Protein AF-A0A3B9U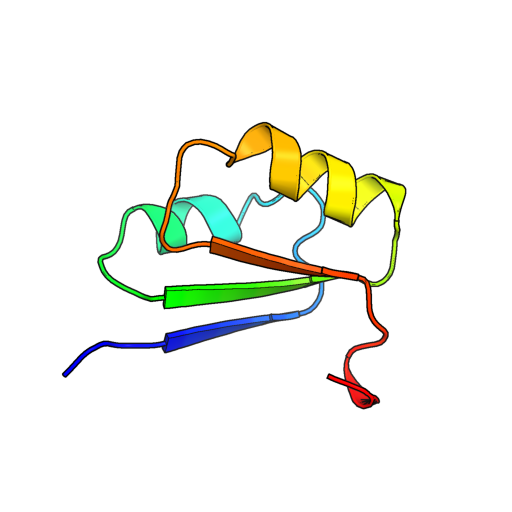QV7-F1 (afdb_monomer)

Solvent-accessible surface area (backbone atoms only — not comparable to full-atom values): 3473 Å² total; per-residue (Å²): 132,86,49,73,47,80,42,82,64,40,52,86,29,78,72,50,52,69,49,62,78,42,89,34,40,36,37,32,32,15,66,48,63,67,38,32,51,49,37,44,62,77,44,64,87,49,86,46,61,43,69,42,72,35,58,72,96,80,108

pLDDT: mean 96.04, std 5.33, range [62.25, 98.56]

Mean predicted aligned error: 2.34 Å

Nearest PDB structures (foldseek):
  1qan-assembly1_A  TM=8.913E-01  e=6.488E-04  Bacillus subtilis
  5wp5-assembly2_B  TM=9.356E-01  e=1.570E-03  Arabidopsis thaliana
  7v2p-assembly1_U  TM=8.707E-01  e=6.488E-04  Bacillus subtilis subsp. subtilis str. 168
  4krg-assembly2_B  TM=8.971E-01  e=2.894E-03  Haemonchus contortus
  2xvm-assembly2_B  TM=8.822E-01  e=1.206E-02  Escherichia coli

Radius of gyration: 10.5 Å; Cα contacts (8 Å, |Δi|>4): 104; chains: 1; bounding box: 30×15×27 Å

Secondary structure (DSSP, 8-state):
---EEEEE--TT-TTHHHHHTTT-EEEEEES-HHHHHHHHHHTTT-TTEEEEES-GGG-

Foldseek 3Di:
DAAEEEAEACQQNPVVVVVLVDSHQYEYEHQDPVRLVNNCVVPVVRPSYDRHHDDPVVD

Sequence (59 aa):
MDKSLIEVGCGTGQATEPFLKTKCKVTAVELGENLSSYTREKFKSYKNLNVVQSVFEKY

Structure (mmCIF, N/CA/C/O backbone):
data_AF-A0A3B9UQV7-F1
#
_entry.id   AF-A0A3B9UQV7-F1
#
loop_
_atom_site.group_PDB
_atom_site.id
_atom_site.type_symbol
_atom_site.label_atom_id
_atom_site.label_alt_id
_atom_site.label_comp_id
_atom_site.label_asym_id
_atom_site.label_entity_id
_atom_site.label_seq_id
_atom_site.pdbx_PDB_ins_code
_atom_site.Cartn_x
_atom_site.Cartn_y
_atom_site.Cartn_z
_atom_site.occupancy
_atom_site.B_iso_or_equiv
_atom_site.auth_seq_id
_atom_site.auth_comp_id
_atom_site.auth_asym_id
_atom_site.auth_atom_id
_atom_site.pdbx_PDB_model_num
ATOM 1 N N . MET A 1 1 ? -23.192 3.972 7.933 1.00 62.25 1 MET A N 1
ATOM 2 C CA . MET A 1 1 ? -22.724 3.739 6.551 1.00 62.25 1 MET A CA 1
ATOM 3 C C . MET A 1 1 ? -21.255 3.381 6.616 1.00 62.25 1 MET A C 1
ATOM 5 O O . MET A 1 1 ? -20.478 4.194 7.107 1.00 62.25 1 MET A O 1
ATOM 9 N N . ASP A 1 2 ? -20.894 2.179 6.175 1.00 81.06 2 ASP A N 1
ATOM 10 C CA . ASP A 1 2 ? -19.490 1.799 6.018 1.00 81.06 2 ASP A CA 1
ATOM 11 C C . ASP A 1 2 ? -18.919 2.557 4.818 1.00 81.06 2 ASP A C 1
ATOM 13 O O . ASP A 1 2 ? -19.432 2.448 3.704 1.00 81.06 2 ASP A O 1
ATOM 17 N N . LYS A 1 3 ? -17.894 3.377 5.053 1.00 94.12 3 LYS A N 1
ATOM 18 C CA . LYS A 1 3 ? -17.215 4.123 3.989 1.00 94.12 3 LYS A CA 1
ATOM 19 C C . LYS A 1 3 ? -16.162 3.224 3.344 1.00 94.12 3 LYS A C 1
ATOM 21 O O . LYS A 1 3 ? -15.479 2.476 4.043 1.00 94.12 3 LYS A O 1
ATOM 26 N N . SER A 1 4 ? -16.034 3.308 2.026 1.00 95.75 4 SER A N 1
ATOM 27 C CA . SER A 1 4 ? -15.044 2.545 1.263 1.00 95.75 4 SER A CA 1
ATOM 28 C C . SER A 1 4 ? -14.161 3.490 0.452 1.00 95.75 4 SER A C 1
ATOM 30 O O . SER A 1 4 ? -14.636 4.528 -0.007 1.00 95.75 4 SER A O 1
ATOM 32 N N . LEU A 1 5 ? -12.886 3.134 0.314 1.00 96.06 5 LEU A N 1
ATOM 33 C CA . LEU A 1 5 ? -11.858 3.863 -0.428 1.00 96.06 5 LEU A CA 1
ATOM 34 C C . LEU A 1 5 ? -11.192 2.908 -1.422 1.00 96.06 5 LEU A C 1
ATOM 36 O O . LEU A 1 5 ? -10.885 1.769 -1.063 1.00 96.06 5 LEU A O 1
ATOM 40 N N . ILE A 1 6 ? -10.920 3.401 -2.629 1.00 97.31 6 ILE A N 1
ATOM 41 C CA . ILE A 1 6 ? -9.980 2.781 -3.563 1.00 97.31 6 ILE A CA 1
ATOM 42 C C . ILE A 1 6 ? -8.754 3.690 -3.666 1.00 97.31 6 ILE A C 1
ATOM 44 O O . ILE A 1 6 ? -8.888 4.887 -3.917 1.00 97.31 6 ILE A O 1
A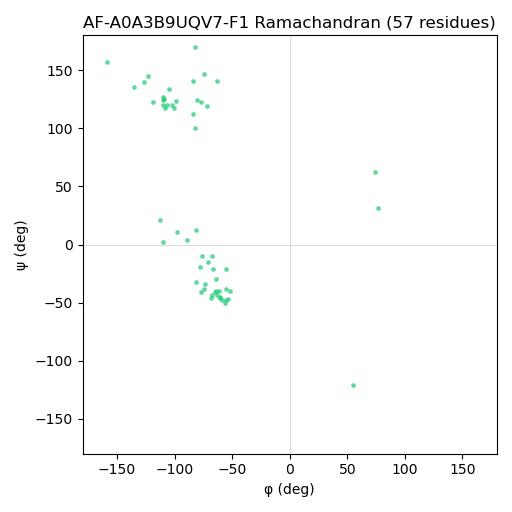TOM 48 N N . GLU A 1 7 ? -7.575 3.120 -3.455 1.00 97.88 7 GLU A N 1
ATOM 49 C CA . GLU A 1 7 ? -6.278 3.756 -3.673 1.00 97.88 7 GLU A CA 1
ATOM 50 C C . GLU A 1 7 ? -5.623 3.113 -4.898 1.00 97.88 7 GLU A C 1
ATOM 52 O O . GLU A 1 7 ? -5.471 1.893 -4.950 1.00 97.88 7 GLU A O 1
ATOM 57 N N . VAL A 1 8 ? -5.241 3.925 -5.884 1.00 98.19 8 VAL A N 1
ATOM 58 C CA . VAL A 1 8 ? -4.563 3.471 -7.106 1.00 98.19 8 VAL A CA 1
ATOM 59 C C . VAL A 1 8 ? -3.076 3.779 -6.986 1.00 98.19 8 VAL A C 1
ATOM 61 O O . VAL A 1 8 ? -2.706 4.941 -6.835 1.00 98.19 8 VAL A O 1
ATOM 64 N N . GLY A 1 9 ? -2.236 2.748 -7.056 1.00 97.62 9 GLY A N 1
ATOM 65 C CA . GLY A 1 9 ? -0.788 2.857 -6.882 1.00 97.62 9 GLY A CA 1
ATOM 66 C C . GLY A 1 9 ? -0.391 3.077 -5.424 1.00 97.62 9 GLY A C 1
ATOM 67 O O . GLY A 1 9 ? 0.189 4.109 -5.090 1.00 97.62 9 GLY A O 1
ATOM 68 N N . CYS A 1 10 ? -0.700 2.122 -4.539 1.00 97.69 10 CYS A N 1
ATOM 69 C CA . CYS A 1 10 ? -0.391 2.273 -3.113 1.00 97.69 10 CYS A CA 1
ATOM 70 C C . CYS A 1 10 ? 1.116 2.290 -2.812 1.00 97.69 10 CYS A C 1
ATOM 72 O O . CYS A 1 10 ? 1.528 2.784 -1.758 1.00 97.69 10 CYS A O 1
ATOM 74 N N . GLY A 1 11 ? 1.963 1.757 -3.703 1.00 97.88 11 GLY A N 1
ATOM 75 C CA . GLY A 1 11 ? 3.413 1.765 -3.532 1.00 97.88 11 GLY A CA 1
ATOM 76 C C . GLY A 1 11 ? 3.847 1.135 -2.204 1.00 97.88 11 GLY A C 1
ATOM 77 O O . GLY A 1 11 ? 3.553 -0.026 -1.938 1.00 97.88 11 GLY A O 1
ATOM 78 N N . THR A 1 12 ? 4.545 1.900 -1.356 1.00 97.50 12 THR A N 1
ATOM 79 C CA . THR A 1 12 ? 4.965 1.480 0.002 1.00 97.50 12 THR A CA 1
ATOM 80 C C . THR A 1 12 ? 3.934 1.793 1.100 1.00 97.50 12 THR A C 1
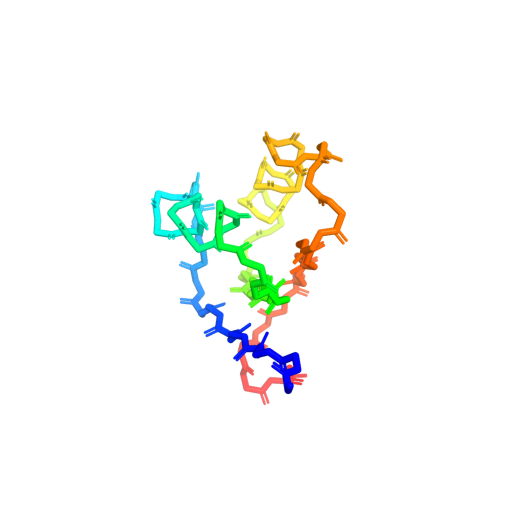ATOM 82 O O . THR A 1 12 ? 4.189 1.588 2.297 1.00 97.50 12 THR A O 1
ATOM 85 N N . GLY A 1 13 ? 2.775 2.322 0.705 1.00 97.25 13 GLY A N 1
ATOM 86 C CA . GLY A 1 13 ? 1.598 2.536 1.536 1.00 97.25 13 GLY A CA 1
ATOM 87 C C . GLY A 1 13 ? 1.660 3.731 2.482 1.00 97.25 13 GLY A C 1
ATOM 88 O O . GLY A 1 13 ? 1.100 3.686 3.577 1.00 97.25 13 GLY A O 1
ATOM 89 N N . GLN A 1 14 ? 2.365 4.796 2.091 1.00 96.56 14 GLN A N 1
ATOM 90 C CA . GLN A 1 14 ? 2.434 6.034 2.879 1.00 96.56 14 GLN A CA 1
ATOM 91 C C . GLN A 1 14 ? 1.063 6.718 3.000 1.00 96.56 14 GLN A C 1
ATOM 93 O O . GLN A 1 14 ? 0.715 7.192 4.078 1.00 96.56 14 GLN A O 1
ATOM 98 N N . ALA A 1 15 ? 0.274 6.734 1.920 1.00 96.06 15 ALA A N 1
ATOM 99 C CA . ALA A 1 15 ? -1.090 7.261 1.935 1.00 96.06 15 ALA A CA 1
ATOM 100 C C . ALA A 1 15 ? -2.100 6.238 2.480 1.00 96.06 15 ALA A C 1
ATOM 102 O O . ALA A 1 15 ? -3.035 6.626 3.180 1.00 96.06 15 ALA A O 1
ATOM 103 N N . THR A 1 16 ? -1.870 4.940 2.250 1.00 97.31 16 THR A N 1
ATOM 104 C CA . THR A 1 16 ? -2.695 3.846 2.782 1.00 97.31 16 THR A CA 1
ATOM 105 C C . THR A 1 16 ? -2.831 3.900 4.306 1.00 97.31 16 THR A C 1
ATOM 107 O O . THR A 1 16 ? -3.939 3.805 4.834 1.00 97.31 16 THR A O 1
ATOM 110 N N . GLU A 1 17 ? -1.725 4.072 5.039 1.00 96.56 17 GLU A N 1
ATOM 111 C CA . GLU A 1 17 ? -1.713 3.954 6.504 1.00 96.56 17 GLU A CA 1
ATOM 112 C C . GLU A 1 17 ? -2.663 4.938 7.225 1.00 96.56 17 GLU A C 1
ATOM 114 O O . GLU A 1 17 ? -3.435 4.487 8.081 1.00 96.56 17 GLU A O 1
ATOM 119 N N . PRO A 1 18 ? -2.682 6.250 6.906 1.00 96.00 18 PRO A N 1
ATOM 120 C CA . PRO A 1 18 ? -3.687 7.168 7.437 1.00 96.00 18 PRO A CA 1
ATOM 121 C C . PRO A 1 18 ? -5.130 6.691 7.237 1.00 96.00 18 PRO A C 1
ATOM 123 O O . PRO A 1 18 ? -5.943 6.812 8.154 1.00 96.00 18 PRO A O 1
ATOM 126 N N . PHE A 1 19 ? -5.454 6.111 6.077 1.00 95.38 19 PHE A N 1
ATOM 127 C CA . PHE A 1 19 ? -6.803 5.619 5.794 1.00 95.38 19 PHE A CA 1
ATOM 128 C C . PHE A 1 19 ? -7.131 4.330 6.548 1.00 95.38 19 PHE A C 1
ATOM 130 O O . PHE A 1 19 ? -8.268 4.173 6.995 1.00 95.38 19 PHE A O 1
ATOM 137 N N . LEU A 1 20 ? -6.155 3.448 6.775 1.00 95.88 20 LEU A N 1
ATOM 138 C CA . LEU A 1 20 ? -6.349 2.228 7.569 1.00 95.88 20 LEU A CA 1
ATOM 139 C C . LEU A 1 20 ? -6.686 2.503 9.034 1.00 95.88 20 LEU A C 1
ATOM 141 O O . LEU A 1 20 ? -7.411 1.722 9.647 1.00 95.88 20 LEU A O 1
ATOM 145 N N . LYS A 1 21 ? -6.202 3.625 9.582 1.00 95.06 21 LYS A N 1
AT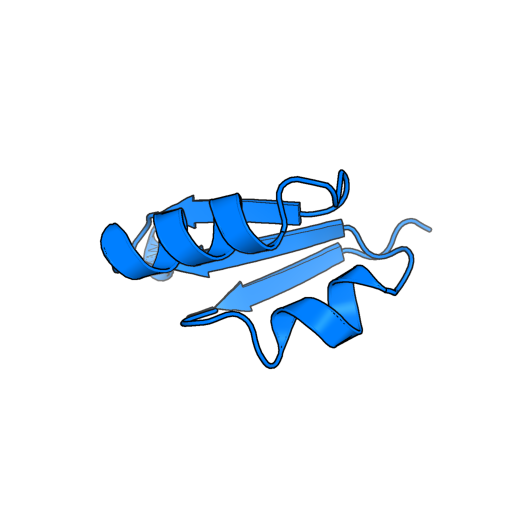OM 146 C CA . LYS A 1 21 ? -6.539 4.099 10.938 1.00 95.06 21 LYS A CA 1
ATOM 147 C C . LYS A 1 21 ? -7.975 4.618 11.044 1.00 95.06 21 LYS A C 1
ATOM 149 O O . LYS A 1 21 ? -8.498 4.779 12.147 1.00 95.06 21 LYS A O 1
ATOM 154 N N . THR A 1 22 ? -8.628 4.878 9.915 1.00 91.44 22 THR A N 1
ATOM 155 C CA . THR A 1 22 ? -10.062 5.174 9.882 1.00 91.44 22 THR A CA 1
ATOM 156 C C . THR A 1 22 ? -10.877 3.877 9.908 1.00 91.44 22 THR A C 1
ATOM 158 O O . THR A 1 22 ? -10.356 2.784 9.713 1.00 91.44 22 THR A O 1
ATOM 161 N N . LYS A 1 23 ? -12.197 3.976 10.096 1.00 87.31 23 LYS A N 1
ATOM 162 C CA . LYS A 1 23 ? -13.105 2.819 9.977 1.00 87.31 23 LYS A CA 1
ATOM 163 C C . LYS A 1 23 ? -13.488 2.495 8.521 1.00 87.31 23 LYS A C 1
ATOM 165 O O . LYS A 1 23 ? -14.441 1.750 8.301 1.00 87.31 23 LYS A O 1
ATOM 170 N N . CYS A 1 24 ? -12.802 3.074 7.532 1.00 94.00 24 CYS A N 1
ATOM 171 C CA . CYS A 1 24 ? -13.055 2.795 6.122 1.00 94.00 24 CYS A CA 1
ATOM 172 C C . CYS A 1 24 ? -12.513 1.418 5.721 1.00 94.00 24 CYS A C 1
ATOM 174 O O . CYS A 1 24 ? -11.462 0.988 6.202 1.00 94.00 24 CYS A O 1
ATOM 176 N N . LYS A 1 25 ? -13.204 0.757 4.790 1.00 97.12 25 LYS A N 1
ATOM 177 C CA . LYS A 1 25 ? -12.649 -0.375 4.040 1.00 97.12 25 LYS A CA 1
ATOM 178 C C . LYS A 1 25 ? -11.772 0.182 2.921 1.00 97.12 25 LYS A C 1
ATOM 180 O O . LYS A 1 25 ? -12.242 0.999 2.133 1.00 97.12 25 LYS A O 1
ATOM 185 N N . VAL A 1 26 ? -10.514 -0.231 2.866 1.00 97.81 26 VAL A N 1
ATOM 186 C CA . VAL A 1 26 ? -9.532 0.250 1.891 1.00 97.81 26 VAL A CA 1
ATOM 187 C C . VAL A 1 26 ? -9.230 -0.871 0.911 1.00 97.81 26 VAL A C 1
ATOM 189 O O . VAL A 1 26 ? -8.808 -1.948 1.330 1.00 97.81 26 VAL A O 1
ATOM 192 N N . THR A 1 27 ? -9.412 -0.615 -0.384 1.00 98.19 27 THR A N 1
ATOM 193 C CA . THR A 1 27 ? -8.789 -1.433 -1.426 1.00 98.19 27 THR A CA 1
ATOM 194 C C . THR A 1 27 ? -7.644 -0.669 -2.068 1.00 98.19 27 THR A C 1
ATOM 196 O O . THR A 1 27 ? -7.850 0.396 -2.638 1.00 98.19 27 THR A O 1
ATOM 199 N N . ALA A 1 28 ? -6.445 -1.226 -1.972 1.00 98.31 28 ALA A N 1
ATOM 200 C CA . ALA A 1 28 ? -5.239 -0.726 -2.601 1.00 98.31 28 ALA A CA 1
ATOM 201 C C . ALA A 1 28 ? -4.954 -1.545 -3.866 1.00 98.31 28 ALA A C 1
ATOM 203 O O . ALA A 1 28 ? -4.732 -2.755 -3.785 1.00 98.31 28 ALA A O 1
ATOM 204 N N . VAL A 1 29 ? -4.978 -0.892 -5.024 1.00 98.56 29 VAL A N 1
ATOM 205 C CA . VAL A 1 29 ? -4.650 -1.492 -6.319 1.00 98.56 29 VAL A CA 1
ATOM 206 C C . VAL A 1 29 ? -3.218 -1.124 -6.661 1.00 98.56 29 VAL A C 1
ATOM 208 O O . VAL A 1 29 ? -2.873 0.054 -6.712 1.00 98.56 29 VAL A O 1
ATOM 211 N N . GLU A 1 30 ? -2.381 -2.123 -6.894 1.00 98.50 30 GLU A N 1
ATOM 212 C CA . GLU A 1 30 ? -0.972 -1.933 -7.221 1.00 98.50 30 GLU A CA 1
ATOM 213 C C . GLU A 1 30 ? -0.585 -2.841 -8.386 1.00 98.50 30 GLU A C 1
ATOM 215 O O . GLU A 1 30 ? -0.944 -4.015 -8.413 1.00 98.50 30 GLU A O 1
ATOM 220 N N . LEU A 1 31 ? 0.158 -2.309 -9.354 1.00 98.31 31 LEU A N 1
ATOM 221 C CA . LEU A 1 31 ? 0.588 -3.071 -10.522 1.00 98.31 31 LEU A CA 1
ATOM 222 C C . LEU A 1 31 ? 1.751 -4.011 -10.175 1.00 98.31 31 LEU A C 1
ATOM 224 O O . LEU A 1 31 ? 1.804 -5.149 -10.643 1.00 98.31 31 LEU A O 1
ATOM 228 N N . GLY A 1 32 ? 2.696 -3.530 -9.363 1.00 98.19 32 GLY A N 1
ATOM 229 C CA . GLY A 1 32 ? 3.915 -4.257 -9.029 1.00 98.19 32 GLY A CA 1
ATOM 230 C C . GLY A 1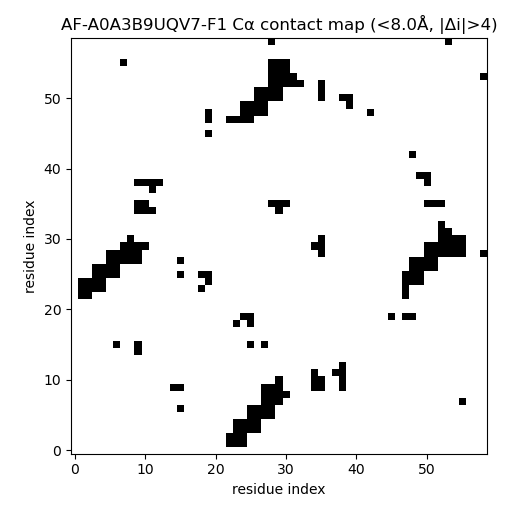 32 ? 3.693 -5.362 -7.995 1.00 98.19 32 GLY A C 1
ATOM 231 O O . GLY A 1 32 ? 3.315 -5.092 -6.855 1.00 98.19 32 GLY A O 1
ATOM 232 N N . GLU A 1 33 ? 4.032 -6.607 -8.339 1.00 98.19 33 GLU A N 1
ATOM 233 C CA . GLU A 1 33 ? 3.989 -7.754 -7.414 1.00 98.19 33 GLU A CA 1
ATOM 234 C C . GLU A 1 33 ? 4.774 -7.482 -6.120 1.00 98.19 33 GLU A C 1
ATOM 236 O O . GLU A 1 33 ? 4.251 -7.674 -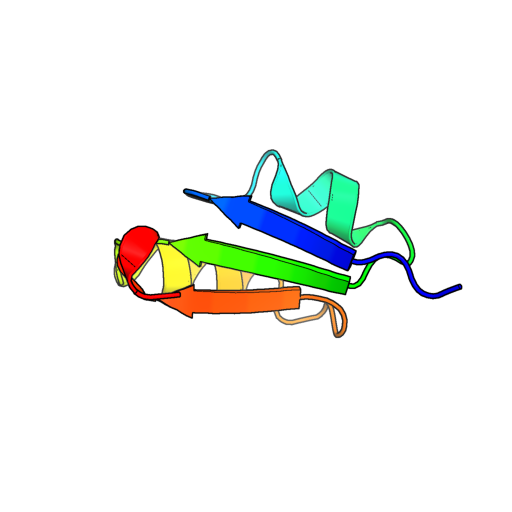5.021 1.00 98.19 33 GLU A O 1
ATOM 241 N N . ASN A 1 34 ? 5.995 -6.952 -6.242 1.00 98.50 34 ASN A N 1
ATOM 242 C CA . ASN A 1 34 ? 6.850 -6.646 -5.094 1.00 98.50 34 ASN A CA 1
ATOM 243 C C . ASN A 1 34 ? 6.212 -5.617 -4.150 1.00 98.50 34 ASN A C 1
ATOM 245 O O . ASN A 1 34 ? 6.216 -5.813 -2.937 1.00 98.50 34 ASN A O 1
ATOM 249 N N . LEU A 1 35 ? 5.642 -4.535 -4.692 1.00 98.44 35 LEU A N 1
ATOM 250 C CA . LEU A 1 35 ? 5.036 -3.465 -3.891 1.00 98.44 35 LEU A CA 1
ATOM 251 C C . LEU A 1 35 ? 3.692 -3.890 -3.294 1.00 98.44 35 LEU A C 1
ATOM 253 O O . LEU A 1 35 ? 3.422 -3.603 -2.128 1.00 98.44 35 LEU A O 1
ATOM 257 N N . SER A 1 36 ? 2.884 -4.643 -4.043 1.00 98.31 36 SER A N 1
ATOM 258 C CA . SER A 1 36 ? 1.633 -5.208 -3.530 1.00 98.31 36 SER A CA 1
ATOM 259 C C . SER A 1 36 ? 1.891 -6.205 -2.390 1.00 98.31 36 SER A C 1
ATOM 261 O O . SER A 1 36 ? 1.241 -6.142 -1.345 1.00 98.31 36 SER A O 1
ATOM 263 N N . SER A 1 37 ? 2.895 -7.075 -2.531 1.00 98.44 37 SER A N 1
ATOM 264 C CA . SER A 1 37 ? 3.293 -8.031 -1.492 1.00 98.44 37 SER A CA 1
ATOM 265 C C . SER A 1 37 ? 3.893 -7.330 -0.277 1.00 98.44 37 SER A C 1
ATOM 267 O O . SER A 1 37 ? 3.509 -7.636 0.852 1.00 98.44 37 SER A O 1
ATOM 269 N N . TYR A 1 38 ? 4.760 -6.337 -0.497 1.00 98.56 38 TYR A N 1
ATOM 270 C CA . TYR A 1 38 ? 5.306 -5.495 0.566 1.00 98.56 38 TYR A CA 1
ATOM 271 C C . TYR A 1 38 ? 4.197 -4.807 1.372 1.00 98.56 38 TYR A C 1
ATOM 273 O O . TYR A 1 38 ? 4.181 -4.901 2.598 1.00 98.56 38 TYR A O 1
ATOM 281 N N . THR A 1 39 ? 3.242 -4.157 0.702 1.00 98.31 39 THR A N 1
ATOM 282 C CA . THR A 1 39 ? 2.134 -3.452 1.363 1.00 98.31 39 THR A CA 1
ATOM 283 C C . THR A 1 39 ? 1.227 -4.418 2.123 1.00 98.31 39 THR A C 1
ATOM 285 O O . THR A 1 39 ? 0.839 -4.129 3.258 1.00 98.31 39 THR A O 1
ATOM 288 N N . ARG A 1 40 ? 0.940 -5.595 1.550 1.00 98.25 40 ARG A N 1
ATOM 289 C CA . ARG A 1 40 ? 0.158 -6.646 2.216 1.00 98.25 40 ARG A CA 1
ATOM 290 C C . ARG A 1 40 ? 0.832 -7.121 3.503 1.00 98.25 40 ARG A C 1
ATOM 292 O O . ARG A 1 40 ? 0.164 -7.223 4.526 1.00 98.25 40 ARG A O 1
ATOM 299 N N . GLU A 1 41 ? 2.138 -7.372 3.465 1.00 98.56 41 GLU A N 1
ATOM 300 C CA . GLU A 1 41 ? 2.897 -7.819 4.636 1.00 98.56 41 GLU A CA 1
ATOM 301 C C . GLU A 1 41 ? 3.011 -6.715 5.695 1.00 98.56 41 GLU A C 1
ATOM 303 O O . GLU A 1 41 ? 2.727 -6.950 6.872 1.00 98.56 41 GLU A O 1
ATOM 308 N N . LYS A 1 42 ? 3.345 -5.486 5.276 1.00 98.44 42 LYS A N 1
ATOM 309 C CA . LYS A 1 42 ? 3.475 -4.315 6.158 1.00 98.44 42 LYS A CA 1
ATOM 310 C C . LYS A 1 42 ? 2.209 -4.066 6.980 1.00 98.44 42 LYS A C 1
ATOM 312 O O . LYS A 1 42 ? 2.302 -3.711 8.154 1.00 98.44 42 LYS A O 1
ATOM 317 N N . PHE A 1 43 ? 1.034 -4.265 6.383 1.00 98.06 43 PHE A N 1
ATOM 318 C CA . PHE A 1 43 ? -0.258 -3.989 7.015 1.00 98.06 43 PHE A CA 1
ATOM 319 C C . PHE A 1 43 ? -1.093 -5.240 7.307 1.00 98.06 43 PHE A C 1
ATOM 321 O O . PHE A 1 43 ? -2.299 -5.126 7.514 1.00 98.06 43 PHE A O 1
ATOM 328 N N . LYS A 1 44 ? -0.481 -6.427 7.392 1.00 97.88 44 LYS A N 1
ATOM 329 C CA . LYS A 1 44 ? -1.194 -7.705 7.597 1.00 97.88 44 LYS A CA 1
ATOM 330 C C . LYS A 1 44 ? -2.101 -7.767 8.835 1.00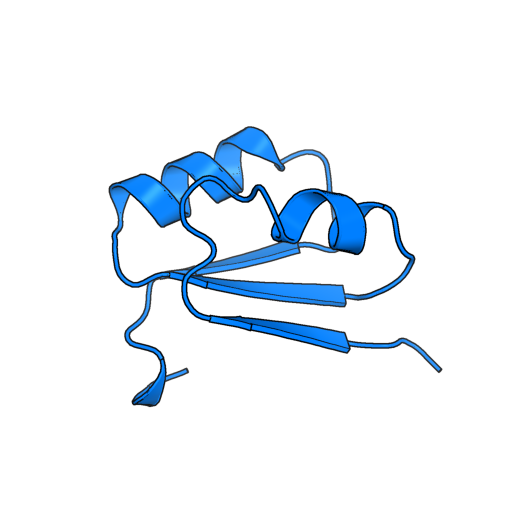 97.88 44 LYS A C 1
ATOM 332 O O . LYS A 1 44 ? -2.98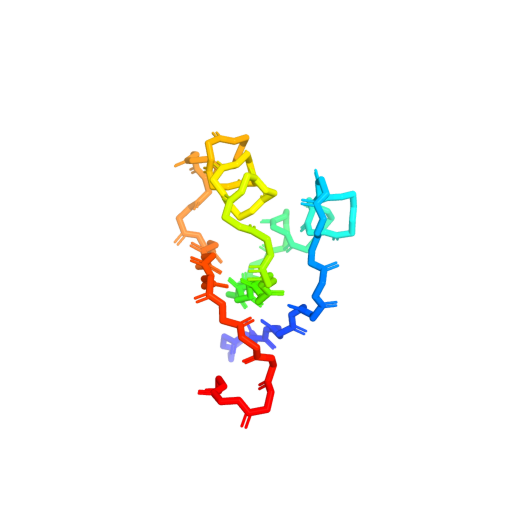8 -8.611 8.910 1.00 97.88 44 LYS A O 1
ATOM 337 N N . SER A 1 45 ? -1.877 -6.901 9.825 1.00 97.75 45 SER A N 1
ATOM 338 C CA . SER A 1 45 ? -2.707 -6.798 11.033 1.00 97.75 45 SER A CA 1
ATOM 339 C C . SER A 1 45 ? -4.027 -6.045 10.811 1.00 97.75 45 SER A C 1
ATOM 341 O O . SER A 1 45 ? -4.959 -6.203 11.605 1.00 97.75 45 SER A O 1
ATOM 343 N N . TYR A 1 46 ? -4.137 -5.248 9.744 1.00 97.06 46 TYR A N 1
ATOM 344 C CA . TYR A 1 46 ? -5.333 -4.478 9.416 1.00 97.06 46 TYR A CA 1
ATOM 345 C C . TYR A 1 46 ? -6.336 -5.337 8.642 1.00 97.06 46 TYR A C 1
ATOM 347 O O . TYR A 1 46 ? -6.131 -5.684 7.483 1.00 97.06 46 TYR A O 1
ATOM 355 N N . LYS A 1 47 ? -7.477 -5.641 9.269 1.00 96.12 47 LYS A N 1
ATOM 356 C CA . LYS A 1 47 ? -8.558 -6.438 8.653 1.00 96.12 47 LYS A CA 1
ATOM 357 C C . LYS A 1 47 ? -9.398 -5.663 7.634 1.00 96.12 47 LYS A C 1
ATOM 359 O O . LYS A 1 47 ? -10.238 -6.249 6.960 1.00 96.12 47 LYS A O 1
ATOM 364 N N . ASN A 1 48 ? -9.219 -4.347 7.566 1.00 96.75 48 ASN A N 1
ATOM 365 C CA . ASN A 1 48 ? -9.931 -3.443 6.665 1.00 96.75 48 ASN A CA 1
ATOM 366 C C . ASN A 1 48 ? -9.134 -3.098 5.397 1.00 96.75 48 ASN A C 1
ATOM 368 O O . ASN A 1 48 ? -9.554 -2.198 4.673 1.00 96.75 48 ASN A O 1
ATOM 372 N N . LEU A 1 49 ? -8.025 -3.795 5.126 1.00 98.00 49 LEU A N 1
ATOM 373 C CA . LEU A 1 49 ? -7.233 -3.648 3.907 1.00 98.00 49 LEU A CA 1
ATOM 374 C C . LEU A 1 49 ? -7.453 -4.828 2.956 1.00 98.00 49 LEU A C 1
ATOM 376 O O . LEU A 1 49 ? -7.333 -5.986 3.349 1.00 98.00 49 LEU A O 1
ATOM 380 N N . ASN A 1 50 ? -7.669 -4.519 1.683 1.00 98.06 50 ASN A N 1
ATOM 381 C CA . ASN A 1 50 ? -7.556 -5.451 0.572 1.00 98.06 50 ASN A CA 1
ATOM 382 C C . ASN A 1 50 ? -6.472 -4.944 -0.389 1.00 98.06 50 ASN A C 1
ATOM 384 O O . ASN A 1 50 ? -6.576 -3.823 -0.876 1.00 98.06 50 ASN A O 1
ATOM 388 N N . VAL A 1 51 ? -5.437 -5.741 -0.664 1.00 98.31 51 VAL A N 1
ATOM 389 C CA . VAL A 1 51 ? -4.385 -5.382 -1.633 1.00 98.31 51 VAL A CA 1
ATOM 390 C C . VAL A 1 51 ? -4.534 -6.242 -2.8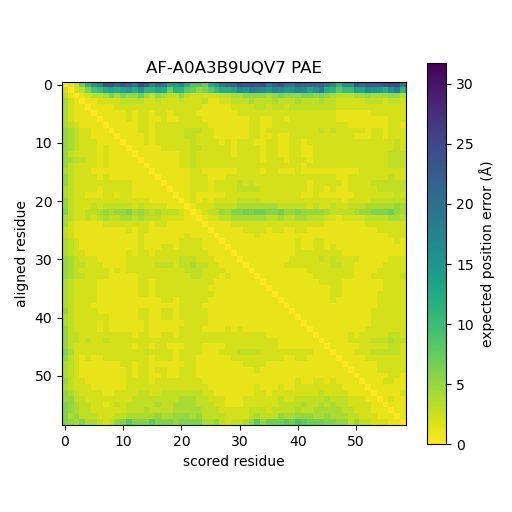78 1.00 98.31 51 VAL A C 1
ATOM 392 O O . VAL A 1 51 ? -4.362 -7.465 -2.807 1.00 98.31 51 VAL A O 1
ATOM 395 N N . VAL A 1 52 ? -4.803 -5.596 -4.010 1.00 98.38 52 VAL A N 1
ATOM 396 C CA . VAL A 1 52 ? -5.034 -6.239 -5.303 1.00 98.38 52 VAL A CA 1
ATOM 397 C C . VAL A 1 52 ? -3.867 -5.941 -6.229 1.00 98.38 52 VAL A C 1
ATOM 399 O O . VAL A 1 52 ? -3.587 -4.784 -6.532 1.00 98.38 52 VAL A O 1
ATOM 402 N N . GLN A 1 53 ? -3.198 -6.999 -6.686 1.00 98.31 53 GLN A N 1
ATOM 403 C CA . GLN A 1 53 ? -2.197 -6.881 -7.736 1.00 98.31 53 GLN A CA 1
ATOM 404 C C . GLN A 1 53 ? -2.905 -6.862 -9.095 1.00 98.31 53 GLN A C 1
ATOM 406 O O . GLN A 1 53 ? -3.317 -7.911 -9.587 1.00 98.31 53 GLN A O 1
ATOM 411 N N . SER A 1 54 ? -3.077 -5.687 -9.691 1.00 97.94 54 SER A N 1
ATOM 412 C CA . SER A 1 54 ? -3.715 -5.544 -11.003 1.00 97.94 54 SER A CA 1
ATOM 413 C C . SER A 1 54 ? -3.315 -4.228 -11.662 1.00 97.94 54 SER A C 1
ATOM 415 O O . SER A 1 54 ? -2.975 -3.257 -10.990 1.00 97.94 54 SER A O 1
ATOM 417 N N . VAL A 1 55 ? -3.428 -4.176 -12.991 1.00 96.81 55 VAL A N 1
ATOM 418 C CA . VAL A 1 55 ? -3.616 -2.889 -13.677 1.00 96.81 55 VAL A CA 1
ATOM 419 C C . VAL A 1 55 ? -4.945 -2.288 -13.218 1.00 96.81 55 VAL A C 1
ATOM 421 O O . VAL A 1 55 ? -5.928 -3.016 -13.040 1.00 96.81 55 VAL A O 1
ATOM 424 N N . PHE A 1 56 ? -4.975 -0.975 -13.013 1.00 95.56 56 PHE A N 1
ATOM 425 C CA . PHE A 1 56 ? -6.141 -0.291 -12.461 1.00 95.56 56 PHE A CA 1
ATOM 426 C C . PHE A 1 56 ? -7.378 -0.442 -13.349 1.00 95.56 56 PHE A C 1
ATOM 428 O O . PHE A 1 56 ? -8.464 -0.705 -12.855 1.00 95.56 56 PHE A O 1
ATOM 435 N N . GLU A 1 57 ? -7.208 -0.373 -14.664 1.00 96.69 57 GLU A N 1
ATOM 436 C CA . GLU A 1 57 ? -8.292 -0.431 -15.645 1.00 96.69 57 GLU A CA 1
ATOM 437 C C . GLU A 1 57 ? -8.989 -1.801 -15.716 1.00 96.69 57 GLU A C 1
ATOM 439 O O . GLU A 1 57 ? -10.013 -1.933 -16.384 1.00 96.69 57 GLU A O 1
ATOM 444 N N . LYS A 1 58 ? -8.431 -2.831 -15.065 1.00 94.56 58 LYS A N 1
ATOM 445 C CA . LYS A 1 58 ? -9.019 -4.180 -14.964 1.00 94.56 58 LYS A CA 1
ATOM 446 C C . LYS A 1 58 ? -9.512 -4.522 -13.555 1.00 94.56 58 LYS A C 1
ATOM 448 O O . LYS A 1 58 ? -9.922 -5.662 -13.339 1.00 94.56 58 LYS A O 1
ATOM 453 N N . TYR A 1 59 ? -9.404 -3.584 -12.616 1.00 89.19 59 TYR A N 1
ATOM 454 C CA . TYR A 1 59 ? -9.905 -3.725 -11.254 1.00 89.19 59 TYR A CA 1
ATOM 455 C C . TYR A 1 59 ? -11.347 -3.220 -11.159 1.00 89.19 59 TYR A C 1
ATOM 457 O O . TYR A 1 59 ? -12.174 -3.949 -10.565 1.00 89.19 59 TYR A O 1
#